Protein AF-A0A1C6GI07-F1 (afdb_monomer)

Foldseek 3Di:
DVLVVDQDWDFWAQPDPDPPPDDSHLQKGKDFPFPDPDPVRRVVRVVVQRIKIWRDKAWPDWDDDPQKTKTFIDWAQKKWKDFNADPPDTDIDGDPDLPHTDGMDMDRHPPRGQWIKMKTHHSVGIIMIGRIDGD

Structure (mmCIF, N/CA/C/O backbone):
data_AF-A0A1C6GI07-F1
#
_entry.id   AF-A0A1C6GI07-F1
#
loop_
_atom_site.group_PDB
_atom_site.id
_atom_site.type_symbol
_atom_site.label_atom_id
_atom_site.label_alt_id
_atom_site.label_comp_id
_atom_site.label_asym_id
_atom_site.label_entity_id
_atom_site.label_seq_id
_atom_site.pdbx_PDB_ins_code
_atom_site.Cartn_x
_atom_site.Cartn_y
_atom_site.Cartn_z
_atom_site.occupancy
_atom_site.B_iso_or_equiv
_atom_site.auth_seq_id
_atom_site.auth_comp_id
_atom_site.auth_asym_id
_atom_site.auth_atom_id
_atom_site.pdbx_PDB_model_num
ATOM 1 N N . MET A 1 1 ? -16.484 0.742 -1.990 1.00 87.38 1 MET A N 1
ATOM 2 C CA . MET A 1 1 ? -16.692 -0.473 -1.169 1.00 87.38 1 MET A CA 1
ATOM 3 C C . MET A 1 1 ? -16.278 -0.251 0.283 1.00 87.38 1 MET A C 1
ATOM 5 O O . MET A 1 1 ? -17.161 -0.312 1.124 1.00 87.38 1 MET A O 1
ATOM 9 N N . LEU A 1 2 ? -15.013 0.089 0.571 1.00 91.31 2 LEU A N 1
ATOM 10 C CA . LEU A 1 2 ? -14.518 0.302 1.947 1.00 91.31 2 LEU A CA 1
ATOM 11 C C . LEU A 1 2 ? -15.325 1.343 2.750 1.00 91.31 2 LEU A C 1
ATOM 13 O O . LEU A 1 2 ? -15.827 1.028 3.819 1.00 91.31 2 LEU A O 1
ATOM 17 N N . ARG A 1 3 ? -15.581 2.538 2.190 1.00 88.94 3 ARG A N 1
ATOM 18 C CA . ARG A 1 3 ? -16.436 3.578 2.819 1.00 88.94 3 ARG A CA 1
ATOM 19 C C . ARG A 1 3 ? -17.886 3.150 3.101 1.00 88.94 3 ARG A C 1
ATOM 21 O O . ARG A 1 3 ? -18.582 3.825 3.839 1.00 88.94 3 ARG A O 1
ATOM 28 N N . LYS A 1 4 ? -18.356 2.047 2.506 1.00 90.38 4 LYS A N 1
ATOM 29 C CA . LYS A 1 4 ? -19.674 1.452 2.792 1.00 90.38 4 LYS A CA 1
ATOM 30 C C . LYS A 1 4 ? -19.586 0.342 3.856 1.00 90.38 4 LYS A C 1
ATOM 32 O O . LYS A 1 4 ? -20.461 -0.513 3.902 1.00 90.38 4 LYS A O 1
ATOM 37 N N . GLY A 1 5 ? -18.501 0.287 4.631 1.00 89.25 5 GLY A N 1
ATOM 38 C CA . GLY A 1 5 ? -18.282 -0.704 5.690 1.00 89.25 5 GLY A CA 1
ATOM 39 C C . GLY A 1 5 ? -17.857 -2.094 5.207 1.00 89.25 5 GLY A C 1
ATOM 40 O O . GLY A 1 5 ? -17.732 -3.008 6.017 1.00 89.25 5 GLY A O 1
ATOM 41 N N . LYS A 1 6 ? -17.618 -2.295 3.902 1.00 92.06 6 LYS A N 1
ATOM 42 C CA . LYS A 1 6 ? -17.153 -3.596 3.398 1.00 92.06 6 LYS A CA 1
ATOM 43 C C . LYS A 1 6 ? -15.677 -3.795 3.730 1.00 92.06 6 LYS A C 1
ATOM 45 O O . LYS A 1 6 ? -14.861 -2.953 3.369 1.00 92.06 6 LYS A O 1
ATOM 50 N N . ARG A 1 7 ? -15.345 -4.934 4.337 1.00 91.75 7 ARG A N 1
ATOM 51 C CA . ARG A 1 7 ? -13.970 -5.370 4.608 1.00 91.75 7 ARG A CA 1
ATOM 52 C C . ARG A 1 7 ? -13.486 -6.219 3.441 1.00 91.75 7 ARG A C 1
ATOM 54 O O . ARG A 1 7 ? -13.834 -7.390 3.347 1.00 91.75 7 ARG A O 1
ATOM 61 N N . ILE A 1 8 ? -12.780 -5.591 2.509 1.00 92.31 8 ILE A N 1
ATOM 62 C CA . ILE A 1 8 ? -12.236 -6.262 1.327 1.00 92.31 8 ILE A CA 1
ATOM 63 C C . ILE A 1 8 ? -10.753 -5.940 1.197 1.00 92.31 8 ILE A C 1
ATOM 65 O O . ILE A 1 8 ? -10.337 -4.809 1.451 1.00 92.31 8 ILE A O 1
ATOM 69 N N . THR A 1 9 ? -9.979 -6.932 0.782 1.00 94.31 9 THR A N 1
ATOM 70 C CA . THR A 1 9 ? -8.597 -6.757 0.345 1.00 94.31 9 THR A CA 1
ATOM 71 C C . THR A 1 9 ? -8.558 -6.576 -1.173 1.00 94.31 9 THR A C 1
ATOM 73 O O . THR A 1 9 ? -9.569 -6.746 -1.862 1.00 94.31 9 THR A O 1
ATOM 76 N N . ALA A 1 10 ? -7.403 -6.182 -1.699 1.00 90.38 10 ALA A N 1
ATOM 77 C CA . ALA A 1 10 ? -7.154 -6.114 -3.137 1.00 90.38 10 ALA A CA 1
ATOM 78 C C . ALA A 1 10 ? -5.895 -6.912 -3.472 1.00 90.38 10 ALA A C 1
ATOM 80 O O . ALA A 1 10 ? -5.085 -7.173 -2.583 1.00 90.38 10 ALA A O 1
ATOM 81 N N . VAL A 1 11 ? -5.745 -7.309 -4.732 1.00 95.19 11 VAL A N 1
ATOM 82 C CA . VAL A 1 11 ? -4.538 -7.970 -5.242 1.00 95.19 11 VAL A CA 1
ATOM 83 C C . VAL A 1 11 ? -4.049 -7.199 -6.462 1.00 95.19 11 VAL A C 1
ATOM 85 O O . VAL A 1 11 ? -4.866 -6.641 -7.197 1.00 95.19 11 VAL A O 1
ATOM 88 N N . ALA A 1 12 ? -2.739 -7.196 -6.680 1.00 96.38 12 ALA A N 1
ATOM 89 C CA . ALA A 1 12 ? -2.158 -6.948 -7.991 1.00 96.38 12 ALA A CA 1
ATOM 90 C C . ALA A 1 12 ? -1.666 -8.287 -8.553 1.00 96.38 12 ALA A C 1
ATOM 92 O O . ALA A 1 12 ? -1.134 -9.113 -7.808 1.00 96.38 12 ALA A O 1
ATOM 93 N N . ALA A 1 13 ? -1.881 -8.492 -9.845 1.00 94.56 13 ALA A N 1
ATOM 94 C CA . ALA A 1 13 ? -1.419 -9.637 -10.616 1.00 94.56 13 ALA A CA 1
ATOM 95 C C . ALA A 1 13 ? -1.017 -9.125 -12.003 1.00 94.56 13 ALA A C 1
ATOM 97 O O . ALA A 1 13 ? -1.528 -8.091 -12.439 1.00 94.56 13 ALA A O 1
ATOM 98 N N . ASP A 1 14 ? -0.091 -9.815 -12.653 1.00 91.19 14 ASP A N 1
ATOM 99 C CA . ASP A 1 14 ? 0.427 -9.450 -13.969 1.00 91.19 14 ASP A CA 1
ATOM 100 C C . ASP A 1 14 ? -0.436 -9.988 -15.116 1.00 91.19 14 ASP A C 1
ATOM 102 O O . ASP A 1 14 ? -0.416 -9.401 -16.188 1.00 91.19 14 ASP A O 1
ATOM 106 N N . ASP A 1 15 ? -1.223 -11.047 -14.880 1.00 91.75 15 ASP A N 1
ATOM 107 C CA . ASP A 1 15 ? -1.965 -11.760 -15.934 1.00 91.75 15 ASP A CA 1
ATOM 108 C C . ASP A 1 15 ? -1.052 -12.075 -17.130 1.00 91.75 15 ASP A C 1
ATOM 110 O O . ASP A 1 15 ? -1.399 -11.884 -18.293 1.00 91.75 15 ASP A O 1
ATOM 114 N N . ASN A 1 16 ? 0.174 -12.491 -16.812 1.00 90.06 16 ASN A N 1
ATOM 115 C CA . ASN A 1 16 ? 1.254 -12.630 -17.771 1.00 90.06 16 ASN A CA 1
ATOM 116 C C . ASN A 1 16 ? 0.937 -13.699 -18.834 1.00 90.06 16 ASN A C 1
ATOM 118 O O . ASN A 1 16 ? 0.665 -14.857 -18.505 1.00 90.06 16 ASN A O 1
ATOM 122 N N . HIS A 1 17 ? 1.053 -13.320 -20.110 1.00 89.81 17 HIS A N 1
ATOM 123 C CA . HIS A 1 17 ? 0.890 -14.203 -21.277 1.00 89.81 17 HIS A CA 1
ATOM 124 C C . HIS A 1 17 ? 2.182 -14.351 -22.098 1.00 89.81 17 HIS A C 1
ATOM 126 O O . HIS A 1 17 ? 2.152 -14.694 -23.279 1.00 89.81 17 HIS A O 1
ATOM 132 N N . ASN A 1 18 ? 3.334 -14.068 -21.495 1.00 86.75 18 ASN A N 1
ATOM 133 C CA . ASN A 1 18 ? 4.624 -14.118 -22.164 1.00 86.75 18 ASN A CA 1
ATOM 134 C C . ASN A 1 18 ? 4.934 -15.511 -22.755 1.00 86.75 18 ASN A C 1
ATOM 136 O O . ASN A 1 18 ? 5.084 -16.493 -22.028 1.00 86.75 18 ASN A O 1
ATOM 140 N N . GLU A 1 19 ? 5.120 -15.568 -24.077 1.00 86.50 19 GLU A N 1
ATOM 141 C CA . GLU A 1 19 ? 5.554 -16.759 -24.834 1.00 86.50 19 GLU A CA 1
ATOM 142 C C . GLU A 1 19 ? 7.089 -16.847 -25.030 1.00 86.50 19 GLU A C 1
ATOM 144 O O . GLU A 1 19 ? 7.594 -17.749 -25.695 1.00 86.50 19 GLU A O 1
ATOM 149 N N . GLY A 1 20 ? 7.847 -15.903 -24.471 1.00 85.06 20 GLY A N 1
ATOM 150 C CA . GLY A 1 20 ? 9.305 -15.768 -24.564 1.00 85.06 20 GLY A CA 1
ATOM 151 C C . GLY A 1 20 ? 9.798 -14.627 -25.466 1.00 85.06 20 GLY A C 1
ATOM 152 O O . GLY A 1 20 ? 11.005 -14.503 -25.672 1.00 85.06 20 GLY A O 1
ATOM 153 N N . PHE A 1 21 ? 8.902 -13.796 -26.014 1.00 88.38 21 PHE A N 1
ATOM 154 C CA . PHE A 1 21 ? 9.239 -12.738 -26.986 1.00 88.38 21 PHE A CA 1
ATOM 155 C C . PHE A 1 21 ? 9.287 -11.321 -26.403 1.00 88.38 21 PHE A C 1
ATOM 157 O O . PHE A 1 21 ? 9.784 -10.403 -27.057 1.00 88.38 21 PHE A O 1
ATOM 164 N N . PHE A 1 22 ? 8.760 -11.124 -25.199 1.00 86.25 22 PHE A N 1
ATOM 165 C CA . PHE A 1 22 ? 8.713 -9.837 -24.510 1.00 86.25 22 PHE A CA 1
ATOM 166 C C . PHE A 1 22 ? 8.700 -10.066 -22.997 1.00 86.25 22 PHE A C 1
ATOM 168 O O . PHE A 1 22 ? 8.502 -11.188 -22.545 1.00 86.25 22 PHE A O 1
ATOM 175 N N . ASP A 1 23 ? 8.957 -9.028 -22.209 1.00 85.44 23 ASP A N 1
ATOM 176 C CA . ASP A 1 23 ? 8.860 -9.113 -20.752 1.00 85.44 23 ASP A CA 1
ATOM 177 C C . ASP A 1 23 ? 7.528 -8.506 -20.299 1.00 85.44 23 ASP A C 1
ATOM 179 O O . ASP A 1 23 ? 7.319 -7.299 -20.418 1.00 85.44 23 ASP A O 1
ATOM 183 N N . ASP A 1 24 ? 6.622 -9.372 -19.855 1.00 85.62 24 ASP A N 1
ATOM 184 C CA . ASP A 1 24 ? 5.291 -9.047 -19.312 1.00 85.62 24 ASP A CA 1
ATOM 185 C C . ASP A 1 24 ? 5.065 -9.736 -17.954 1.00 85.62 24 ASP A C 1
ATOM 187 O O . ASP A 1 24 ? 3.972 -9.758 -17.396 1.00 85.62 24 ASP A O 1
ATOM 191 N N . ALA A 1 25 ? 6.127 -10.321 -17.393 1.00 89.19 25 ALA A N 1
ATOM 192 C CA . ALA A 1 25 ? 6.067 -10.936 -16.080 1.00 89.19 25 ALA A CA 1
ATOM 193 C C . ALA A 1 25 ? 6.237 -9.878 -14.986 1.00 89.19 25 ALA A C 1
ATOM 195 O O . ALA A 1 25 ? 6.957 -8.890 -15.141 1.00 89.19 25 ALA A O 1
ATOM 196 N N . CYS A 1 26 ? 5.626 -10.120 -13.829 1.00 87.62 26 CYS A N 1
ATOM 197 C CA . CYS A 1 26 ? 5.844 -9.348 -12.608 1.00 87.62 26 CYS A CA 1
ATOM 198 C C . CYS A 1 26 ? 5.466 -7.855 -12.710 1.00 87.62 26 CYS A C 1
ATOM 200 O O . CYS A 1 26 ? 5.942 -7.046 -11.910 1.00 87.62 26 CYS A O 1
ATOM 202 N N . GLY A 1 27 ? 4.578 -7.480 -13.638 1.00 92.62 27 GLY A N 1
ATOM 203 C CA . GLY A 1 27 ? 4.011 -6.127 -13.710 1.00 92.62 27 GLY A CA 1
ATOM 204 C C . GLY A 1 27 ? 3.134 -5.776 -12.500 1.00 92.62 27 GLY A C 1
ATOM 205 O O . GLY A 1 27 ? 3.062 -4.617 -12.090 1.00 92.62 27 GLY A O 1
ATOM 206 N N . GLY A 1 28 ? 2.515 -6.784 -11.882 1.00 95.94 28 GLY A N 1
ATOM 207 C CA . GLY A 1 28 ? 1.768 -6.675 -10.635 1.00 95.94 28 GLY A CA 1
ATOM 208 C C . GLY A 1 28 ? 1.871 -7.962 -9.823 1.00 95.94 28 GLY A C 1
ATOM 209 O O . GLY A 1 28 ? 1.852 -9.057 -10.375 1.00 95.94 28 GLY A O 1
ATOM 210 N N . TYR A 1 29 ? 1.994 -7.843 -8.507 1.00 97.38 29 TYR A N 1
ATOM 211 C CA . TYR A 1 29 ? 2.139 -8.985 -7.606 1.00 97.38 29 TYR A CA 1
ATOM 212 C C . TYR A 1 29 ? 1.692 -8.635 -6.186 1.00 97.38 29 TYR A C 1
ATOM 214 O O . TYR A 1 29 ? 1.512 -7.469 -5.823 1.00 97.38 29 TYR A O 1
ATOM 222 N N . ILE A 1 30 ? 1.542 -9.658 -5.348 1.00 98.00 30 ILE A N 1
ATOM 223 C CA . ILE A 1 30 ? 1.423 -9.491 -3.900 1.00 98.00 30 ILE A CA 1
ATOM 224 C C . ILE A 1 30 ? 2.691 -9.979 -3.209 1.00 98.00 30 ILE A C 1
ATOM 226 O O . ILE A 1 30 ? 3.335 -10.926 -3.654 1.00 98.00 30 ILE A O 1
ATOM 230 N N . VAL A 1 31 ? 3.022 -9.358 -2.084 1.00 97.69 31 VAL A N 1
ATOM 231 C CA . VAL A 1 31 ? 4.100 -9.805 -1.203 1.00 97.69 31 VAL A CA 1
ATOM 232 C C . VAL A 1 31 ? 3.472 -10.279 0.097 1.00 97.69 31 VAL A C 1
ATOM 234 O O . VAL A 1 31 ? 2.985 -9.483 0.905 1.00 97.69 31 VAL A O 1
ATOM 237 N N . VAL A 1 32 ? 3.433 -11.601 0.258 1.00 97.94 32 VAL A N 1
ATOM 238 C CA . VAL A 1 32 ? 2.788 -12.275 1.387 1.00 97.94 32 VAL A CA 1
ATOM 239 C C . VAL A 1 32 ? 3.736 -12.313 2.578 1.00 97.94 32 VAL A C 1
ATOM 241 O O . VAL A 1 32 ? 4.856 -12.810 2.475 1.00 97.94 32 VAL A O 1
ATOM 244 N N . ARG A 1 33 ? 3.281 -11.816 3.731 1.00 95.62 33 ARG A N 1
ATOM 245 C CA . ARG A 1 33 ? 4.056 -11.836 4.975 1.00 95.62 33 ARG A CA 1
ATOM 246 C C . ARG A 1 33 ? 3.821 -13.163 5.700 1.00 95.62 33 ARG A C 1
ATOM 248 O O . ARG A 1 33 ? 3.052 -13.233 6.650 1.00 95.62 33 ARG A O 1
ATOM 255 N N . ALA A 1 34 ? 4.465 -14.219 5.213 1.00 96.94 34 ALA A N 1
ATOM 256 C CA . ALA A 1 34 ? 4.419 -15.554 5.807 1.00 96.94 34 ALA A CA 1
ATOM 257 C C . ALA A 1 34 ? 5.727 -15.899 6.536 1.00 96.94 34 ALA A C 1
ATOM 259 O O . ALA A 1 34 ? 6.805 -15.511 6.092 1.00 96.94 34 ALA A O 1
ATOM 260 N N . ASP A 1 35 ? 5.635 -16.679 7.619 1.00 94.44 35 ASP A N 1
ATOM 261 C CA . ASP A 1 35 ? 6.804 -17.109 8.410 1.00 94.44 35 ASP A CA 1
ATOM 262 C C . ASP A 1 35 ? 7.724 -18.069 7.641 1.00 94.44 35 ASP A C 1
ATOM 264 O O . ASP A 1 35 ? 8.915 -18.180 7.926 1.00 94.44 35 ASP A O 1
ATOM 268 N N . ARG A 1 36 ? 7.161 -18.806 6.678 1.00 97.06 36 ARG A N 1
ATOM 269 C CA . ARG A 1 36 ? 7.883 -19.749 5.819 1.00 97.06 36 ARG A CA 1
ATOM 270 C C . ARG A 1 36 ? 7.216 -19.846 4.452 1.00 97.06 36 ARG A C 1
ATOM 272 O O . ARG A 1 36 ? 6.008 -19.645 4.325 1.00 97.06 36 ARG A O 1
ATOM 279 N N . LEU A 1 37 ? 7.991 -20.253 3.453 1.00 97.75 37 LEU A N 1
ATOM 280 C CA . LEU A 1 37 ? 7.492 -20.563 2.117 1.00 97.75 37 LEU A CA 1
ATOM 281 C C . LEU A 1 37 ? 6.885 -21.977 2.087 1.00 97.75 37 LEU A C 1
ATOM 283 O O . LEU A 1 37 ? 7.489 -22.914 1.572 1.00 97.75 37 LEU A O 1
ATOM 287 N N . SER A 1 38 ? 5.704 -22.141 2.686 1.00 98.06 38 SER A N 1
ATOM 288 C CA . SER A 1 38 ? 4.884 -23.354 2.563 1.00 98.06 38 SER A CA 1
ATOM 289 C C . SER A 1 38 ? 3.485 -23.007 2.072 1.00 98.06 38 SER A C 1
ATOM 291 O O . SER A 1 38 ? 3.018 -21.881 2.243 1.00 98.06 38 SER A O 1
ATOM 293 N N . HIS A 1 39 ? 2.806 -23.981 1.471 1.00 97.94 39 HIS A N 1
ATOM 294 C CA . HIS A 1 39 ? 1.459 -23.799 0.937 1.00 97.94 39 HIS A CA 1
ATOM 295 C C . HIS A 1 39 ? 0.486 -23.260 2.000 1.00 97.94 39 HIS A C 1
ATOM 297 O O . HIS A 1 39 ? -0.222 -22.280 1.772 1.00 97.94 39 HIS A O 1
ATOM 303 N N . GLU A 1 40 ? 0.510 -23.858 3.190 1.00 97.88 40 GLU A N 1
ATOM 304 C CA . GLU A 1 40 ? -0.381 -23.543 4.303 1.00 97.88 40 GLU A CA 1
ATOM 305 C C . GLU A 1 40 ? -0.131 -22.138 4.852 1.00 97.88 40 GLU A C 1
ATOM 307 O O . GLU A 1 40 ? -1.083 -21.383 5.053 1.00 97.88 40 GLU A O 1
ATOM 312 N N . GLU A 1 41 ? 1.134 -21.758 5.068 1.00 98.25 41 GLU A N 1
ATOM 313 C CA . GLU A 1 41 ? 1.455 -20.431 5.601 1.00 98.25 41 GLU A CA 1
ATOM 314 C C . GLU A 1 41 ? 1.188 -19.327 4.573 1.00 98.25 41 GLU A C 1
ATOM 316 O O . GLU A 1 41 ? 0.717 -18.253 4.950 1.00 98.25 41 GLU A O 1
ATOM 321 N N . ILE A 1 42 ? 1.384 -19.583 3.276 1.00 98.19 42 ILE A N 1
ATOM 322 C CA . ILE A 1 42 ? 1.016 -18.626 2.225 1.00 98.19 42 ILE A CA 1
ATOM 323 C C . ILE A 1 42 ? -0.503 -18.429 2.179 1.00 98.19 42 ILE A C 1
ATOM 325 O O . ILE A 1 42 ? -0.968 -17.294 2.289 1.00 98.19 42 ILE A O 1
ATOM 329 N N . LEU A 1 43 ? -1.292 -19.508 2.095 1.00 97.69 43 LEU A N 1
ATOM 330 C CA . LEU A 1 43 ? -2.754 -19.402 2.031 1.00 97.69 43 LEU A CA 1
ATOM 331 C C . LEU A 1 43 ? -3.347 -18.737 3.272 1.00 97.69 43 LEU A C 1
ATOM 333 O O . LEU A 1 43 ? -4.190 -17.849 3.152 1.00 97.69 43 LEU A O 1
ATOM 337 N N . LYS A 1 44 ? -2.884 -19.126 4.462 1.00 97.81 44 LYS A N 1
ATOM 338 C CA . LYS A 1 44 ? -3.309 -18.526 5.732 1.00 97.81 44 LYS A CA 1
ATOM 339 C C . LYS A 1 44 ? -3.118 -17.008 5.731 1.00 97.81 44 LYS A C 1
ATOM 341 O O . LYS A 1 44 ? -4.029 -16.285 6.131 1.00 97.81 44 LYS A O 1
ATOM 346 N N . ASN A 1 45 ? -1.967 -16.525 5.260 1.00 97.62 45 ASN A N 1
ATOM 347 C CA . ASN A 1 45 ? -1.665 -15.094 5.210 1.00 97.62 45 ASN A CA 1
ATOM 348 C C . ASN A 1 45 ? -2.391 -14.363 4.069 1.00 97.62 45 ASN A C 1
ATOM 350 O O . ASN A 1 45 ? -2.789 -13.212 4.237 1.00 97.62 45 ASN A O 1
ATOM 354 N N . MET A 1 46 ? -2.639 -15.022 2.936 1.00 96.69 46 MET A N 1
ATOM 355 C CA . MET A 1 46 ? -3.476 -14.462 1.870 1.00 96.69 46 MET A CA 1
ATOM 356 C C . MET A 1 46 ? -4.927 -14.273 2.330 1.00 96.69 46 MET A C 1
ATOM 358 O O . MET A 1 46 ? -5.483 -13.188 2.169 1.00 96.69 46 MET A O 1
ATOM 362 N N . ILE A 1 47 ? -5.527 -15.292 2.956 1.00 95.62 47 ILE A N 1
ATOM 363 C CA . ILE A 1 47 ? -6.914 -15.252 3.449 1.00 95.62 47 ILE A CA 1
ATOM 364 C C . ILE A 1 47 ? -7.082 -14.195 4.547 1.00 95.62 47 ILE A C 1
ATOM 366 O O . ILE A 1 47 ? -8.094 -13.496 4.579 1.00 95.62 47 ILE A O 1
ATOM 370 N N . SER A 1 48 ? -6.095 -14.049 5.436 1.00 95.19 48 SER A N 1
ATOM 371 C CA . SER A 1 48 ? -6.135 -13.045 6.506 1.00 95.19 48 SER A CA 1
ATOM 372 C C . SER A 1 48 ? -5.846 -11.617 6.030 1.00 95.19 48 SER A C 1
ATOM 374 O O . SER A 1 48 ? -6.018 -10.675 6.803 1.00 95.19 48 SER A O 1
ATOM 376 N N . GLY A 1 49 ? -5.411 -11.431 4.778 1.00 95.56 49 GLY A N 1
ATOM 377 C CA . GLY A 1 49 ? -5.007 -10.125 4.260 1.00 95.56 49 GLY A CA 1
ATOM 378 C C . GLY A 1 49 ? -3.622 -9.665 4.729 1.00 95.56 49 GLY A C 1
ATOM 379 O O . GLY A 1 49 ? -3.305 -8.481 4.599 1.00 95.56 49 GLY A O 1
ATOM 380 N N . ASN A 1 50 ? -2.787 -10.564 5.259 1.00 96.31 50 ASN A N 1
ATOM 381 C CA . ASN A 1 50 ? -1.425 -10.267 5.704 1.00 96.31 50 ASN A CA 1
ATOM 382 C C . ASN A 1 50 ? -0.432 -10.241 4.527 1.00 96.31 50 ASN A C 1
ATOM 384 O O . ASN A 1 50 ? 0.465 -11.075 4.386 1.00 96.31 50 ASN A O 1
ATOM 388 N N . TYR A 1 51 ? -0.641 -9.276 3.640 1.00 98.06 51 TYR A N 1
ATOM 389 C CA . TYR A 1 51 ? 0.175 -9.024 2.462 1.00 98.06 51 TYR A CA 1
ATOM 390 C C . TYR A 1 51 ? -0.016 -7.574 1.998 1.00 98.06 51 TYR A C 1
ATOM 392 O O . TYR A 1 51 ? -0.941 -6.880 2.437 1.00 98.06 51 TYR A O 1
ATOM 400 N N . TYR A 1 52 ? 0.834 -7.121 1.080 1.00 98.44 52 TYR A N 1
ATOM 401 C CA . TYR A 1 52 ? 0.608 -5.893 0.314 1.00 98.44 52 TYR A CA 1
ATOM 402 C C . TYR A 1 52 ? 0.649 -6.185 -1.188 1.00 98.44 52 TYR A C 1
ATOM 404 O O . TYR A 1 52 ? 1.220 -7.189 -1.608 1.00 98.44 52 TYR A O 1
ATOM 412 N N . SER A 1 53 ? 0.013 -5.331 -1.990 1.00 98.44 53 SER A N 1
ATOM 413 C CA . SER A 1 53 ? 0.052 -5.406 -3.458 1.00 98.44 53 SER A CA 1
ATOM 414 C C . SER A 1 53 ? 1.102 -4.442 -4.001 1.00 98.44 53 SER A C 1
ATOM 416 O O . SER A 1 53 ? 1.274 -3.366 -3.432 1.00 98.44 53 SER A O 1
ATOM 418 N N . SER A 1 54 ? 1.780 -4.780 -5.093 1.00 98.12 54 SER A N 1
ATOM 419 C CA . SER A 1 54 ? 2.813 -3.935 -5.692 1.00 98.12 54 SER A CA 1
ATOM 420 C C . SER A 1 54 ? 2.923 -4.116 -7.201 1.00 98.12 54 SER A C 1
ATOM 422 O O . SER A 1 54 ? 2.590 -5.165 -7.737 1.00 98.12 54 SER A O 1
ATOM 424 N N . ALA A 1 55 ? 3.403 -3.065 -7.857 1.00 97.19 55 ALA A N 1
ATOM 425 C CA . ALA A 1 55 ? 3.867 -3.030 -9.240 1.00 97.19 55 ALA A CA 1
ATOM 426 C C . ALA A 1 55 ? 5.327 -2.528 -9.323 1.00 97.19 55 ALA A C 1
ATOM 428 O O . ALA A 1 55 ? 5.751 -1.971 -10.334 1.00 97.19 55 ALA A O 1
ATOM 429 N N . GLY A 1 56 ? 6.090 -2.623 -8.227 1.00 96.44 56 GLY A N 1
ATOM 430 C CA . GLY A 1 56 ? 7.499 -2.225 -8.177 1.00 96.44 56 GLY A CA 1
ATOM 431 C C . GLY A 1 56 ? 8.004 -1.891 -6.770 1.00 96.44 56 GLY A C 1
ATOM 432 O O . GLY A 1 56 ? 8.936 -2.546 -6.310 1.00 96.44 56 GLY A O 1
ATOM 433 N N . PRO A 1 57 ? 7.440 -0.886 -6.069 1.00 98.06 57 PRO A N 1
ATOM 434 C CA . PRO A 1 57 ? 7.923 -0.495 -4.748 1.00 98.06 57 PRO A CA 1
ATOM 435 C C . PRO A 1 57 ? 7.800 -1.609 -3.706 1.00 98.06 57 PRO A C 1
ATOM 437 O O . PRO A 1 57 ? 6.826 -2.366 -3.685 1.00 98.06 57 PRO A O 1
ATOM 440 N N . GLU A 1 58 ? 8.753 -1.656 -2.786 1.00 98.44 58 GLU A N 1
ATOM 441 C CA . GLU A 1 58 ? 8.726 -2.574 -1.652 1.00 98.44 58 GLU A CA 1
ATOM 442 C C . GLU A 1 58 ? 8.208 -1.864 -0.402 1.00 98.44 58 GLU A C 1
ATOM 444 O O . GLU A 1 58 ? 8.561 -0.713 -0.138 1.00 98.44 58 GLU A O 1
ATOM 449 N N . ILE A 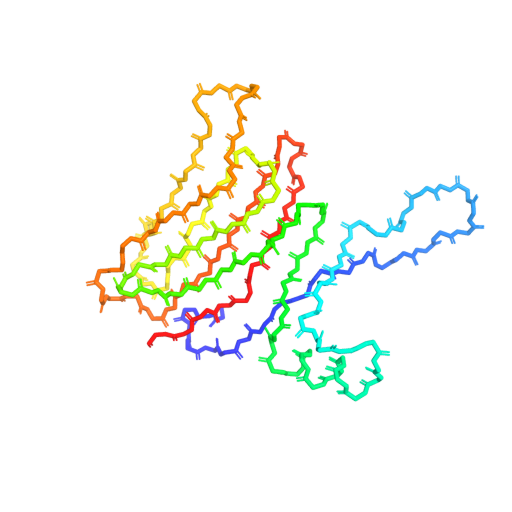1 59 ? 7.405 -2.561 0.399 1.00 98.56 59 ILE A N 1
ATOM 450 C CA . ILE A 1 59 ? 6.974 -2.105 1.724 1.00 98.56 59 ILE A CA 1
ATOM 451 C C . ILE A 1 59 ? 7.624 -3.013 2.769 1.00 98.56 59 ILE A C 1
ATOM 453 O O . ILE A 1 59 ? 7.324 -4.204 2.847 1.00 98.56 59 ILE A O 1
ATOM 457 N N . TYR A 1 60 ? 8.509 -2.440 3.581 1.00 98.38 60 TYR A N 1
ATOM 458 C CA . TYR A 1 60 ? 9.248 -3.151 4.627 1.00 98.38 60 TYR A CA 1
ATOM 459 C C . TYR A 1 60 ? 8.408 -3.299 5.901 1.00 98.38 60 TYR A C 1
ATOM 461 O O . TYR A 1 60 ? 8.452 -4.325 6.585 1.00 98.38 60 TYR A O 1
ATOM 469 N N . GLY A 1 61 ? 7.561 -2.309 6.184 1.00 97.56 61 GLY A N 1
ATOM 470 C CA . GLY A 1 61 ? 6.639 -2.342 7.310 1.00 97.56 61 GLY A CA 1
ATOM 471 C C . GLY A 1 61 ? 5.576 -1.259 7.220 1.00 97.56 61 GLY A C 1
ATOM 472 O O . GLY A 1 61 ? 5.769 -0.230 6.582 1.00 97.56 61 GLY A O 1
ATOM 473 N N . TRP A 1 62 ? 4.434 -1.507 7.847 1.00 97.94 62 TRP A N 1
ATOM 474 C CA . TRP A 1 62 ? 3.382 -0.521 8.047 1.00 97.94 62 TRP A CA 1
ATOM 475 C C . TRP A 1 62 ? 2.543 -0.934 9.250 1.00 97.94 62 TRP A C 1
ATOM 477 O O . TRP A 1 62 ? 2.540 -2.103 9.651 1.00 97.94 62 TRP A O 1
ATOM 487 N N . GLY A 1 63 ? 1.815 0.015 9.822 1.00 97.50 63 GLY A N 1
ATOM 488 C CA . GLY A 1 63 ? 0.935 -0.266 10.943 1.00 97.50 63 GLY A CA 1
ATOM 489 C C . GLY A 1 63 ? 0.465 0.997 11.632 1.00 97.50 63 GLY A C 1
ATOM 490 O O . GLY A 1 63 ? 0.585 2.096 11.095 1.00 97.50 63 GLY A O 1
ATOM 491 N N . ILE A 1 64 ? -0.059 0.816 12.841 1.00 97.94 64 ILE A N 1
ATOM 492 C CA . ILE A 1 64 ? -0.441 1.898 13.744 1.00 97.94 64 ILE A CA 1
ATOM 493 C C . ILE A 1 64 ? 0.256 1.658 15.070 1.00 97.94 64 ILE A C 1
ATOM 495 O O . ILE A 1 64 ? 0.244 0.543 15.592 1.00 97.94 64 ILE A O 1
ATOM 499 N N . LYS A 1 65 ? 0.872 2.706 15.603 1.00 97.69 65 LYS A N 1
ATOM 500 C CA . LYS A 1 65 ? 1.506 2.707 16.915 1.00 97.69 65 LYS A CA 1
ATOM 501 C C . LYS A 1 65 ? 1.254 4.064 17.560 1.00 97.69 65 LYS A C 1
ATOM 503 O O . LYS A 1 65 ? 1.43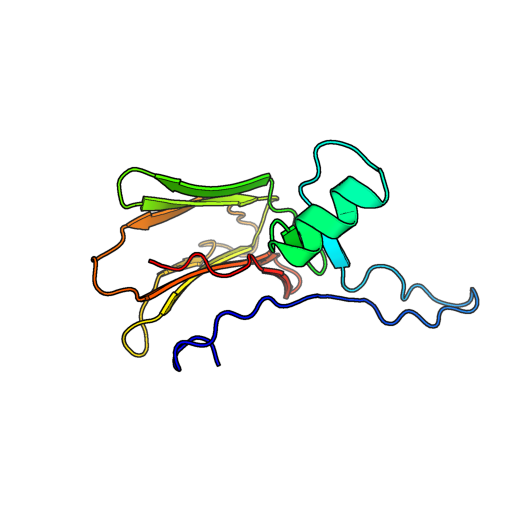9 5.073 16.895 1.00 97.69 65 LYS A O 1
ATOM 508 N N . ASP A 1 66 ? 0.806 4.082 18.815 1.00 95.75 66 ASP A N 1
ATOM 509 C CA . ASP A 1 66 ? 0.588 5.315 19.589 1.00 95.75 66 ASP A CA 1
ATOM 510 C C . ASP A 1 66 ? -0.247 6.368 18.822 1.00 95.75 66 ASP A C 1
ATOM 512 O O . ASP A 1 66 ? 0.161 7.511 18.656 1.00 95.75 66 ASP A O 1
ATOM 516 N N . GLN A 1 67 ? -1.400 5.949 18.276 1.00 95.88 67 GLN A N 1
ATOM 517 C CA . GLN A 1 67 ? -2.292 6.759 17.418 1.00 95.88 67 GLN A CA 1
ATOM 518 C C . GLN A 1 67 ? -1.663 7.299 16.119 1.00 95.88 67 GLN A C 1
ATOM 520 O O . GLN A 1 67 ? -2.259 8.123 15.434 1.00 95.88 67 GLN A O 1
ATOM 525 N N . THR A 1 68 ? -0.496 6.796 15.724 1.00 98.00 68 THR A N 1
ATOM 526 C CA . THR A 1 68 ? 0.192 7.200 14.497 1.00 98.00 68 THR A CA 1
ATOM 527 C C . THR A 1 68 ? 0.245 6.038 13.519 1.00 98.00 68 THR A C 1
ATOM 529 O O . THR A 1 68 ? 0.828 4.986 13.800 1.00 98.00 68 THR A O 1
ATOM 532 N N . ALA A 1 69 ? -0.363 6.219 12.350 1.00 98.25 69 ALA A N 1
ATOM 533 C CA . ALA A 1 69 ? -0.171 5.324 11.222 1.00 98.25 69 ALA A CA 1
ATOM 534 C C . ALA A 1 69 ? 1.192 5.590 10.581 1.00 98.25 69 ALA A C 1
ATOM 536 O O . ALA A 1 69 ? 1.574 6.741 10.379 1.00 98.25 69 ALA A O 1
ATOM 537 N N . TRP A 1 70 ? 1.921 4.535 10.234 1.00 98.62 70 TRP A N 1
ATOM 538 C CA . TRP A 1 70 ? 3.272 4.645 9.691 1.00 98.62 70 TRP A CA 1
ATOM 539 C C . TRP A 1 70 ? 3.511 3.651 8.556 1.00 98.62 70 TRP A C 1
ATOM 541 O O . TRP A 1 70 ? 2.833 2.625 8.448 1.00 98.62 70 TRP A O 1
ATOM 551 N N . VAL A 1 71 ? 4.498 3.964 7.717 1.00 98.75 71 VAL A N 1
ATOM 552 C CA . VAL A 1 71 ? 5.013 3.078 6.668 1.00 98.75 71 VAL A CA 1
ATOM 553 C C . VAL A 1 71 ? 6.522 3.238 6.521 1.00 98.75 71 VAL A C 1
ATOM 555 O O . VAL A 1 71 ? 7.048 4.345 6.639 1.00 98.75 71 VAL A O 1
ATOM 558 N N . GLU A 1 72 ? 7.196 2.139 6.207 1.00 98.69 72 GLU A N 1
ATOM 559 C CA . GLU A 1 72 ? 8.582 2.072 5.758 1.00 98.69 72 GLU A CA 1
ATOM 560 C C . GLU A 1 72 ? 8.646 1.310 4.434 1.00 98.69 72 GLU A C 1
ATOM 562 O O . GLU A 1 72 ? 8.029 0.253 4.280 1.00 98.69 72 GLU A O 1
ATOM 567 N N . CYS A 1 73 ? 9.366 1.857 3.461 1.00 98.75 73 CYS A N 1
ATOM 568 C CA . CYS A 1 73 ? 9.355 1.372 2.086 1.00 98.75 73 CYS A CA 1
ATOM 569 C C . CYS A 1 73 ? 10.680 1.632 1.362 1.00 98.75 73 CYS A C 1
ATOM 571 O O . CYS A 1 73 ? 11.541 2.386 1.831 1.00 98.75 73 CYS A O 1
ATOM 573 N N . SER A 1 74 ? 10.831 1.006 0.193 1.00 98.44 74 SER A N 1
ATOM 574 C CA . SER A 1 74 ? 11.881 1.339 -0.773 1.00 98.44 74 SER A CA 1
ATOM 575 C C . SER A 1 74 ? 11.825 2.830 -1.151 1.00 98.44 74 SER A C 1
ATOM 577 O O . SER A 1 74 ? 10.770 3.445 -0.993 1.00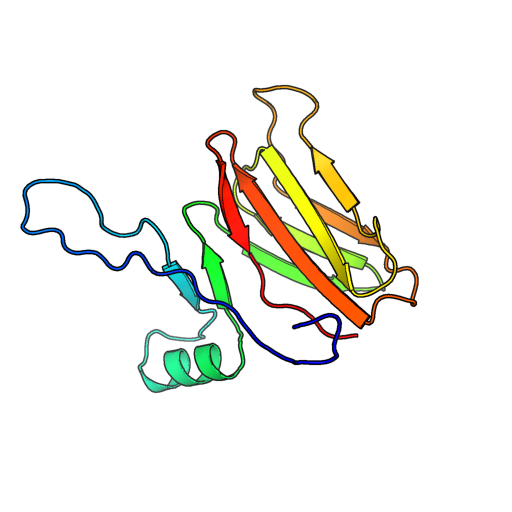 98.44 74 SER A O 1
ATOM 579 N N . PRO A 1 75 ? 12.898 3.428 -1.699 1.00 97.62 75 PRO A N 1
ATOM 580 C CA . PRO A 1 75 ? 12.878 4.824 -2.137 1.00 97.62 75 PRO A CA 1
ATOM 581 C C . PRO A 1 75 ? 11.728 5.132 -3.111 1.00 97.62 75 PRO A C 1
ATOM 583 O O . PRO A 1 75 ? 11.693 4.633 -4.236 1.00 97.62 75 PRO A O 1
ATOM 586 N N . VAL A 1 76 ? 10.798 5.988 -2.685 1.00 98.12 76 VAL A N 1
ATOM 587 C CA . VAL A 1 76 ? 9.602 6.391 -3.444 1.00 98.12 76 VAL A CA 1
ATOM 588 C C . VAL A 1 76 ? 9.525 7.904 -3.591 1.00 98.12 76 VAL A C 1
ATOM 590 O O . VAL A 1 76 ? 10.153 8.649 -2.848 1.00 98.12 76 VAL A O 1
ATOM 593 N N . TYR A 1 77 ? 8.748 8.378 -4.558 1.00 98.06 77 TYR A N 1
ATOM 594 C CA . TYR A 1 77 ? 8.521 9.806 -4.776 1.00 98.06 77 TYR A CA 1
ATOM 595 C C . TYR A 1 77 ? 7.367 10.350 -3.917 1.00 98.06 77 TYR A C 1
ATOM 597 O O . TYR A 1 77 ? 7.360 11.520 -3.523 1.00 98.06 77 TYR A O 1
ATOM 605 N N . ARG A 1 78 ? 6.374 9.499 -3.627 1.00 98.06 78 ARG A N 1
ATOM 606 C CA . ARG A 1 78 ? 5.161 9.878 -2.901 1.00 98.06 78 ARG A CA 1
ATOM 607 C C . ARG A 1 78 ? 4.682 8.777 -1.961 1.00 98.06 78 ARG A C 1
ATOM 609 O O . ARG A 1 78 ? 4.719 7.601 -2.319 1.00 98.06 78 ARG A O 1
ATOM 616 N N . ILE A 1 79 ? 4.185 9.180 -0.794 1.00 98.69 79 ILE A N 1
ATOM 617 C CA . ILE A 1 79 ? 3.485 8.333 0.178 1.00 98.69 79 ILE A CA 1
ATOM 618 C C . ILE A 1 79 ? 2.125 8.975 0.467 1.00 98.69 79 ILE A C 1
ATOM 620 O O . ILE A 1 79 ? 2.072 10.118 0.914 1.00 98.69 79 ILE A O 1
ATOM 624 N N . ASP A 1 80 ? 1.037 8.243 0.245 1.00 98.44 80 ASP A N 1
ATOM 625 C CA . ASP A 1 80 ? -0.327 8.674 0.547 1.00 98.44 80 ASP A CA 1
ATOM 626 C C . ASP A 1 80 ? -0.931 7.807 1.653 1.00 98.44 80 ASP A C 1
ATOM 628 O O . ASP A 1 80 ? 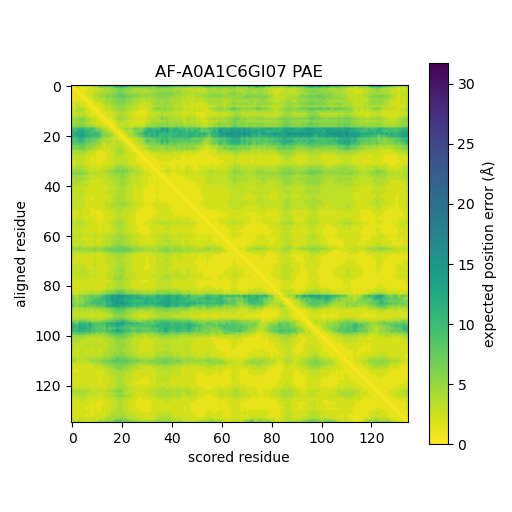-1.094 6.594 1.500 1.00 98.44 80 ASP A O 1
ATO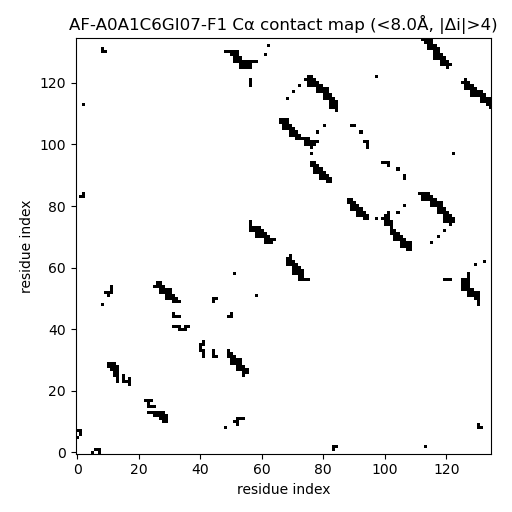M 632 N N . PHE A 1 81 ? -1.330 8.447 2.745 1.00 98.12 81 PHE A N 1
ATOM 633 C CA . PHE A 1 81 ? -2.213 7.884 3.755 1.00 98.12 81 PHE A CA 1
ATOM 634 C C . PHE A 1 81 ? -3.652 8.196 3.373 1.00 98.12 81 PHE A C 1
ATOM 636 O O . PHE A 1 81 ? -4.046 9.359 3.285 1.00 98.12 81 PHE A O 1
ATOM 643 N N . ILE A 1 82 ? -4.435 7.149 3.135 1.00 96.62 82 ILE A N 1
ATOM 644 C CA . ILE A 1 82 ? -5.810 7.246 2.655 1.00 96.62 82 ILE A CA 1
ATOM 645 C C . ILE A 1 82 ? -6.736 6.847 3.799 1.00 96.62 82 ILE A C 1
ATOM 647 O O . ILE A 1 82 ? -6.824 5.665 4.146 1.00 96.62 82 ILE A O 1
ATOM 651 N N . ALA A 1 83 ? -7.434 7.840 4.348 1.00 95.50 83 ALA A N 1
ATOM 652 C CA . ALA A 1 83 ? -8.349 7.686 5.468 1.00 95.50 83 ALA A CA 1
ATOM 653 C C . ALA A 1 83 ? -9.802 7.449 5.016 1.00 95.50 83 ALA A C 1
ATOM 655 O O . ALA A 1 83 ? -10.302 7.981 4.014 1.00 95.50 83 ALA A O 1
ATOM 656 N N . GLY A 1 84 ? -10.486 6.585 5.758 1.00 93.62 84 GLY A N 1
ATOM 657 C CA . GLY A 1 84 ? -11.889 6.243 5.590 1.00 93.62 84 GLY A CA 1
ATOM 658 C C . GLY A 1 84 ? -12.815 7.103 6.438 1.00 93.62 84 GLY A C 1
ATOM 659 O O . GLY A 1 84 ? -13.422 6.579 7.358 1.00 93.62 84 GLY A O 1
ATOM 660 N N . ASN A 1 85 ? -12.949 8.386 6.126 1.00 87.12 85 ASN A N 1
ATOM 661 C CA . ASN A 1 85 ? -13.823 9.334 6.830 1.00 87.12 85 ASN A CA 1
ATOM 662 C C . ASN A 1 85 ? -14.392 10.366 5.833 1.00 87.12 85 ASN A C 1
ATOM 664 O O . ASN A 1 85 ? -15.026 9.991 4.836 1.00 87.12 85 ASN A O 1
ATOM 668 N N . HIS A 1 86 ? -14.178 11.657 6.087 1.00 85.44 86 HIS A N 1
ATOM 669 C CA . HIS A 1 86 ? -14.594 12.771 5.252 1.00 85.44 86 HIS A CA 1
ATOM 670 C C . HIS A 1 86 ? -13.978 12.731 3.837 1.00 85.44 86 HIS A C 1
ATOM 672 O O . HIS A 1 86 ? -13.057 11.979 3.499 1.00 85.44 86 HIS A O 1
ATOM 678 N N . ILE A 1 87 ? -14.560 13.505 2.922 1.00 82.38 87 ILE A N 1
ATOM 679 C CA . ILE A 1 87 ? -13.952 13.732 1.606 1.00 82.38 87 ILE A CA 1
ATOM 680 C C . ILE A 1 87 ? -12.719 14.618 1.804 1.00 82.38 87 ILE A C 1
ATOM 682 O O . ILE A 1 87 ? -12.775 15.558 2.588 1.00 82.38 87 ILE A O 1
ATOM 686 N N . ASN A 1 88 ? -11.652 14.341 1.047 1.00 81.06 88 ASN A N 1
ATOM 687 C CA . ASN A 1 88 ? -10.397 15.098 1.077 1.00 81.06 88 ASN A CA 1
ATOM 688 C C . ASN A 1 88 ? -9.625 15.007 2.404 1.00 81.06 88 ASN A C 1
ATOM 690 O O . ASN A 1 88 ? -8.971 15.962 2.812 1.00 81.06 88 ASN A O 1
ATOM 694 N N . ASP A 1 89 ? -9.708 13.852 3.059 1.00 86.81 89 ASP A N 1
ATOM 695 C CA . ASP A 1 89 ? -8.941 13.564 4.263 1.00 86.81 89 ASP A CA 1
ATOM 696 C C . ASP A 1 89 ? -7.753 12.624 3.998 1.00 86.81 89 ASP A C 1
ATOM 698 O O . ASP A 1 89 ? -7.619 12.054 2.908 1.00 86.81 89 ASP A O 1
ATOM 702 N N . GLY A 1 90 ? -6.903 12.440 5.009 1.00 93.12 90 GLY A N 1
ATOM 703 C CA . GLY A 1 90 ? -5.639 11.718 4.927 1.00 93.12 90 GLY A CA 1
ATOM 704 C C . GLY A 1 90 ? -4.443 12.659 4.783 1.00 93.12 90 GLY A C 1
ATOM 705 O O . GLY A 1 90 ? -4.494 13.833 5.152 1.00 93.12 90 GLY A O 1
ATOM 706 N N . ARG A 1 91 ? -3.328 12.138 4.261 1.00 95.94 91 ARG A N 1
ATOM 707 C CA . ARG A 1 91 ? -2.085 12.908 4.104 1.00 95.94 91 ARG A CA 1
ATOM 708 C C . ARG A 1 91 ? -1.268 12.408 2.927 1.00 95.94 91 ARG A C 1
ATOM 710 O O . ARG A 1 91 ? -0.993 11.218 2.832 1.00 95.94 91 ARG A O 1
ATOM 717 N N . ALA A 1 92 ? -0.809 13.336 2.094 1.00 97.06 92 ALA A N 1
ATOM 718 C CA . ALA A 1 92 ? 0.182 13.071 1.061 1.00 97.06 92 ALA A CA 1
ATOM 719 C C . ALA A 1 92 ? 1.541 13.648 1.477 1.00 97.06 92 ALA A C 1
ATOM 721 O O . ALA A 1 92 ? 1.651 14.815 1.855 1.00 97.06 92 ALA A O 1
ATOM 722 N N . LEU A 1 93 ? 2.580 12.826 1.392 1.00 97.69 93 LEU A N 1
ATOM 723 C CA . LEU A 1 93 ? 3.978 13.222 1.500 1.00 97.69 93 LEU A CA 1
ATOM 724 C C . LEU A 1 93 ? 4.583 13.108 0.104 1.00 97.69 93 LEU A C 1
ATOM 726 O O . LEU A 1 93 ? 4.598 12.023 -0.474 1.00 97.69 93 LEU A O 1
ATOM 730 N N . VAL A 1 94 ? 5.065 14.221 -0.443 1.00 96.62 94 VAL A N 1
ATOM 731 C CA . VAL A 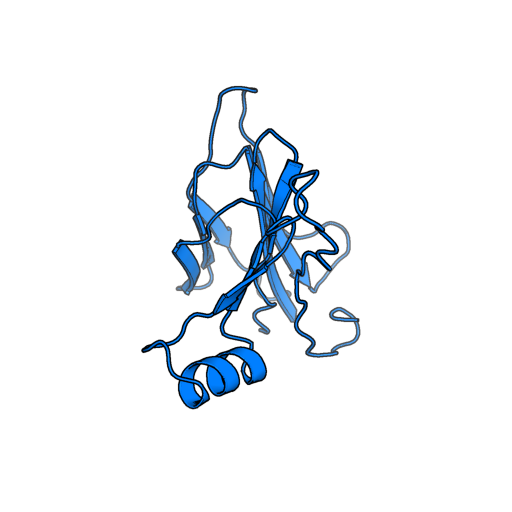1 94 ? 5.630 14.293 -1.796 1.00 96.62 94 VAL A CA 1
ATOM 732 C C . VAL A 1 94 ? 7.040 14.851 -1.705 1.00 96.62 94 VAL A C 1
ATOM 734 O O . VAL A 1 94 ? 7.291 15.792 -0.950 1.00 96.62 94 VAL A O 1
ATOM 737 N N . CYS A 1 95 ? 7.972 14.295 -2.472 1.00 93.44 95 CYS A N 1
ATOM 738 C CA . CYS A 1 95 ? 9.310 14.861 -2.567 1.00 93.44 95 CYS A CA 1
ATOM 739 C C . CYS A 1 95 ? 9.272 16.305 -3.093 1.00 93.44 95 CYS A C 1
ATOM 741 O O . CYS A 1 95 ? 8.662 16.593 -4.120 1.00 93.44 95 CYS A O 1
ATOM 743 N N . GLY A 1 96 ? 10.015 17.206 -2.441 1.00 88.19 96 GLY A N 1
ATOM 744 C CA . GLY A 1 96 ? 10.153 18.604 -2.876 1.00 88.19 96 GLY A CA 1
ATOM 745 C C . GLY A 1 96 ? 10.997 18.800 -4.143 1.00 88.19 96 GLY A C 1
ATOM 746 O O . GLY A 1 96 ? 11.137 19.920 -4.622 1.00 88.19 96 GLY A O 1
ATOM 747 N N . SER A 1 97 ? 11.584 17.732 -4.691 1.00 91.38 97 SER A N 1
ATOM 748 C CA . SER A 1 97 ? 12.315 17.763 -5.959 1.00 91.38 97 SER A CA 1
ATOM 749 C C . SER A 1 97 ? 12.143 16.454 -6.725 1.00 91.38 97 SER A C 1
ATOM 751 O O . SER A 1 97 ? 11.906 15.405 -6.128 1.00 91.38 97 SER A O 1
ATOM 753 N N . TYR A 1 98 ? 12.328 16.499 -8.047 1.00 81.31 98 TYR A N 1
ATOM 754 C CA . TYR A 1 98 ? 12.201 15.332 -8.930 1.00 81.31 98 TYR A CA 1
ATOM 755 C C . TYR A 1 98 ? 13.181 14.190 -8.604 1.00 81.31 98 TYR A C 1
ATOM 757 O O . TYR A 1 98 ? 12.892 13.023 -8.850 1.00 81.31 98 TYR A O 1
ATOM 765 N N . LYS A 1 99 ? 14.357 14.519 -8.051 1.00 88.69 99 LYS A N 1
ATOM 766 C CA . LYS A 1 99 ? 15.372 13.530 -7.651 1.00 88.69 99 LYS A CA 1
ATOM 767 C C . LYS A 1 99 ? 15.248 13.092 -6.190 1.00 88.69 99 LYS A C 1
ATOM 769 O O . LYS A 1 99 ? 15.983 12.200 -5.782 1.00 88.69 99 LYS A O 1
ATOM 774 N N . GLY A 1 100 ? 14.380 13.735 -5.409 1.00 92.12 100 GLY A N 1
ATOM 775 C CA . GLY A 1 100 ? 14.172 13.388 -4.010 1.00 92.12 100 GLY A CA 1
ATOM 776 C C . GLY A 1 100 ? 13.483 12.036 -3.864 1.00 92.12 100 GLY A C 1
ATOM 777 O O . GLY A 1 100 ? 12.754 11.603 -4.756 1.00 92.12 100 GLY A O 1
ATOM 778 N N . THR A 1 101 ? 13.707 11.395 -2.721 1.00 96.62 101 THR A N 1
ATOM 779 C CA . THR A 1 101 ? 13.024 10.160 -2.335 1.00 96.62 101 THR A CA 1
ATOM 780 C C . THR A 1 101 ? 12.568 10.230 -0.883 1.00 96.62 101 THR A C 1
ATOM 782 O O . THR A 1 101 ? 13.214 10.860 -0.046 1.00 96.62 101 THR A O 1
ATOM 785 N N . LEU A 1 102 ? 11.466 9.555 -0.586 1.00 97.75 102 LEU A N 1
ATOM 786 C CA . LEU A 1 102 ? 10.965 9.250 0.747 1.00 97.75 102 LEU A CA 1
ATOM 787 C C . LEU A 1 102 ? 11.102 7.746 0.976 1.00 97.75 102 LEU A C 1
ATOM 789 O O . LEU A 1 102 ? 10.995 6.960 0.038 1.00 97.75 102 LEU A O 1
ATOM 793 N N . GLN A 1 103 ? 11.335 7.351 2.221 1.00 97.88 103 GLN A N 1
ATOM 794 C CA . GLN A 1 103 ? 11.400 5.938 2.623 1.00 97.88 103 GLN A CA 1
ATOM 795 C C . GLN A 1 103 ? 10.572 5.649 3.876 1.00 97.88 103 GLN A C 1
ATOM 797 O O . GLN A 1 103 ? 10.310 4.493 4.193 1.00 97.88 103 GLN A O 1
ATOM 802 N N . ARG A 1 104 ? 10.129 6.699 4.575 1.00 98.31 104 ARG A N 1
ATOM 803 C CA . ARG A 1 104 ? 9.271 6.624 5.751 1.00 98.31 104 ARG A CA 1
ATOM 804 C C . ARG A 1 104 ? 8.217 7.717 5.679 1.00 98.31 104 ARG A C 1
ATOM 806 O O . ARG A 1 104 ? 8.496 8.823 5.213 1.00 98.31 104 ARG A O 1
ATOM 813 N N . GLY A 1 105 ? 7.019 7.398 6.143 1.00 98.12 105 GLY A N 1
ATOM 814 C CA . GLY A 1 105 ? 5.923 8.344 6.272 1.00 98.12 105 GLY A CA 1
ATOM 815 C C . GLY A 1 105 ? 5.102 8.049 7.512 1.00 98.12 105 GLY A C 1
ATOM 816 O O . GLY A 1 105 ? 5.027 6.900 7.948 1.00 98.12 105 GLY A O 1
ATOM 817 N N . GLU A 1 106 ? 4.488 9.091 8.060 1.00 98.38 106 GLU A N 1
ATOM 818 C CA . GLU A 1 106 ? 3.657 9.014 9.259 1.00 98.38 106 GLU A CA 1
ATOM 819 C C . GLU A 1 106 ? 2.422 9.909 9.118 1.00 98.38 106 GLU A C 1
ATOM 821 O O . GLU A 1 106 ? 2.451 10.955 8.456 1.00 98.38 106 GLU A O 1
ATOM 826 N N . TYR A 1 107 ? 1.333 9.498 9.754 1.00 97.50 107 TYR A N 1
ATOM 827 C CA . TYR A 1 107 ? 0.066 10.211 9.815 1.00 97.50 107 TYR A CA 1
ATOM 828 C C . TYR A 1 107 ? -0.560 10.012 11.197 1.00 97.50 107 TYR A C 1
ATOM 830 O O . TYR A 1 107 ? -0.859 8.884 11.589 1.00 97.50 107 TYR A O 1
ATOM 838 N N . GLU A 1 108 ? -0.744 11.109 11.927 1.00 97.12 108 GLU A N 1
ATOM 839 C CA . GLU A 1 108 ? -1.453 11.114 13.208 1.00 97.12 108 GLU A CA 1
ATOM 840 C C . GLU A 1 108 ? -2.951 10.929 12.956 1.00 97.12 108 GLU A C 1
ATOM 842 O O . GLU A 1 108 ? -3.558 11.685 12.193 1.00 97.12 108 GLU A O 1
ATOM 847 N N . LEU A 1 109 ? -3.531 9.903 13.577 1.00 95.69 109 LEU A N 1
ATOM 848 C CA . LEU A 1 109 ? -4.963 9.640 13.519 1.00 95.69 109 LEU A CA 1
ATOM 849 C C . LEU A 1 109 ? -5.713 10.715 14.304 1.00 95.69 109 LEU A C 1
ATOM 851 O O . LEU A 1 109 ? -5.301 11.109 15.396 1.00 95.69 109 LEU A O 1
ATOM 855 N N . ARG A 1 110 ? -6.848 11.154 13.767 1.00 93.44 110 ARG A N 1
ATOM 856 C CA . ARG A 1 110 ? -7.727 12.145 14.402 1.00 93.44 110 ARG A CA 1
ATOM 857 C C . ARG A 1 110 ? -8.829 11.508 15.243 1.00 93.44 110 ARG A C 1
ATOM 859 O O . ARG A 1 110 ? -9.426 12.186 16.077 1.00 93.44 110 ARG A O 1
ATOM 866 N N . GLY A 1 111 ? -9.079 10.215 15.047 1.00 93.94 111 GLY A N 1
ATOM 867 C CA . GLY A 1 111 ? -10.085 9.440 15.771 1.00 93.94 111 GLY A CA 1
ATOM 868 C C . GLY A 1 111 ? -11.446 9.385 15.077 1.00 93.94 111 GLY A C 1
ATOM 869 O O . GLY A 1 111 ? -12.386 8.828 15.639 1.00 93.94 111 GLY A O 1
ATOM 870 N N . ASP A 1 112 ? -11.566 9.942 13.871 1.00 94.31 112 ASP A N 1
ATOM 871 C CA . ASP A 1 112 ? -12.773 9.888 13.039 1.00 94.31 112 ASP A CA 1
ATOM 872 C C . ASP A 1 112 ? -12.618 8.953 11.823 1.00 94.31 112 ASP A C 1
ATOM 874 O O . ASP A 1 112 ? -13.569 8.734 11.066 1.00 94.31 112 ASP A O 1
ATOM 878 N N . GLU A 1 113 ? -11.430 8.378 11.628 1.00 95.31 113 GLU A N 1
ATOM 879 C CA . GLU A 1 113 ? -11.124 7.440 10.558 1.00 95.31 113 GLU A CA 1
ATOM 880 C C . GLU A 1 113 ? -11.760 6.065 10.812 1.00 95.31 113 GLU A C 1
ATOM 882 O O . GLU A 1 113 ? -11.478 5.421 11.812 1.00 95.31 113 GLU A O 1
ATOM 887 N N . ALA A 1 114 ? -12.550 5.538 9.869 1.00 95.06 114 ALA A N 1
ATOM 888 C CA . ALA A 1 114 ? -13.056 4.157 9.941 1.00 95.06 114 ALA A CA 1
ATOM 889 C C . ALA A 1 114 ? -12.041 3.111 9.437 1.00 95.06 114 ALA A C 1
ATOM 891 O O . ALA A 1 114 ? -12.171 1.907 9.673 1.00 95.06 114 ALA A O 1
ATOM 892 N N . TYR A 1 115 ? -11.066 3.549 8.641 1.00 95.81 115 TYR A N 1
ATOM 893 C CA . TYR A 1 115 ? -9.935 2.740 8.204 1.00 95.81 115 TYR A CA 1
ATOM 894 C C . TYR A 1 115 ? -8.794 3.638 7.733 1.00 95.81 115 TYR A C 1
ATOM 896 O O . TYR A 1 115 ? -9.016 4.782 7.332 1.00 95.81 115 TYR A O 1
ATOM 904 N N . ILE A 1 116 ? -7.594 3.073 7.664 1.00 96.94 116 ILE A N 1
ATOM 905 C CA . ILE A 1 116 ? -6.448 3.678 6.994 1.00 96.94 116 ILE A CA 1
ATOM 906 C C . ILE A 1 116 ? -5.754 2.665 6.091 1.00 96.94 116 ILE A C 1
ATOM 908 O O . ILE A 1 116 ? -5.647 1.482 6.411 1.00 96.94 116 ILE A O 1
ATOM 912 N N . ARG A 1 117 ? -5.290 3.117 4.929 1.00 97.25 117 ARG A N 1
ATOM 913 C CA . ARG A 1 117 ? -4.397 2.344 4.059 1.00 97.25 117 ARG A CA 1
ATOM 914 C C . ARG A 1 117 ? -3.324 3.248 3.488 1.00 97.25 117 ARG A C 1
ATOM 916 O O . ARG A 1 117 ? -3.538 4.455 3.372 1.00 97.25 117 ARG A O 1
ATOM 923 N N . VAL A 1 118 ? -2.214 2.653 3.085 1.00 98.44 118 VAL A N 1
ATOM 924 C CA . VAL A 1 118 ? -1.079 3.386 2.538 1.00 98.44 118 VAL A CA 1
ATOM 925 C C . VAL A 1 118 ? -0.883 3.023 1.075 1.00 98.44 118 VAL A C 1
ATOM 927 O O . VAL A 1 118 ? -1.015 1.863 0.680 1.00 98.44 118 VAL A O 1
ATOM 930 N N . GLN A 1 119 ? -0.578 4.035 0.274 1.00 98.56 119 GLN A N 1
ATOM 931 C CA . GLN A 1 119 ? -0.110 3.897 -1.093 1.00 98.56 119 GLN A CA 1
ATOM 932 C C . GLN A 1 119 ? 1.268 4.550 -1.202 1.00 98.56 119 GLN A C 1
ATOM 934 O O . GLN A 1 119 ? 1.442 5.689 -0.780 1.00 98.56 119 GLN A O 1
ATOM 939 N N . VAL A 1 120 ? 2.238 3.859 -1.789 1.00 98.69 120 VAL A N 1
ATOM 940 C CA . VAL A 1 120 ? 3.573 4.414 -2.054 1.00 98.69 120 VAL A CA 1
ATOM 941 C C . VAL A 1 120 ? 3.861 4.331 -3.545 1.00 98.69 120 VAL A C 1
ATOM 943 O O . VAL A 1 120 ? 3.547 3.323 -4.168 1.00 98.69 120 VAL A O 1
ATOM 946 N N . SER A 1 121 ? 4.377 5.399 -4.151 1.00 98.31 121 SER A N 1
ATOM 947 C CA . SER A 1 121 ? 4.612 5.469 -5.602 1.00 98.31 121 SER A CA 1
ATOM 948 C C . SER A 1 121 ? 6.006 5.985 -5.910 1.00 98.31 121 SER A C 1
ATOM 950 O O . SER A 1 121 ? 6.419 7.019 -5.380 1.00 98.31 121 SER A O 1
ATOM 952 N N . ASP A 1 122 ? 6.733 5.279 -6.769 1.00 96.62 122 ASP A N 1
ATOM 953 C CA . ASP A 1 122 ? 8.043 5.720 -7.230 1.00 96.62 122 ASP A CA 1
ATOM 954 C C . ASP A 1 122 ? 7.940 6.827 -8.294 1.00 96.62 122 ASP A C 1
ATOM 956 O O . ASP A 1 122 ? 6.857 7.229 -8.724 1.00 96.62 122 ASP A O 1
ATOM 960 N 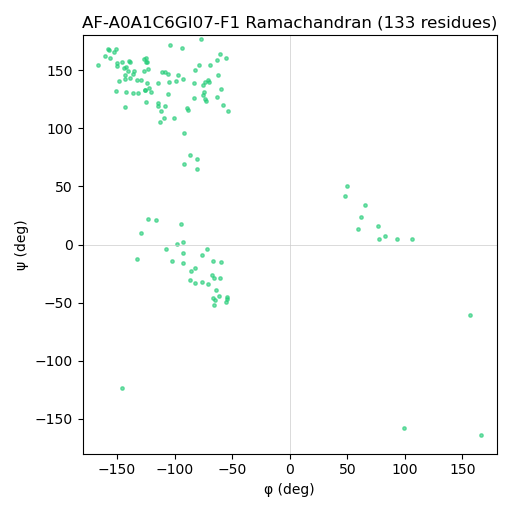N . ARG A 1 123 ? 9.094 7.342 -8.728 1.00 94.50 123 ARG A N 1
ATOM 961 C CA . ARG A 1 123 ? 9.166 8.412 -9.738 1.00 94.50 123 ARG A CA 1
ATOM 962 C C . ARG A 1 123 ? 8.689 8.000 -11.136 1.00 94.50 123 ARG A C 1
ATOM 964 O O . ARG A 1 123 ? 8.515 8.865 -11.985 1.00 94.50 123 ARG A O 1
ATOM 971 N N . TYR A 1 124 ? 8.541 6.703 -11.386 1.00 94.00 124 TYR A N 1
ATOM 972 C CA . TYR A 1 124 ? 8.108 6.141 -12.664 1.00 94.00 124 TYR A CA 1
ATOM 973 C C . TYR A 1 124 ? 6.613 5.804 -12.667 1.00 94.00 124 TYR A C 1
ATOM 975 O O . TYR A 1 124 ? 6.101 5.321 -13.672 1.00 94.00 124 TYR A O 1
ATOM 983 N N . GLY A 1 125 ? 5.909 6.065 -11.561 1.00 94.12 125 GLY A N 1
ATOM 984 C CA . GLY A 1 125 ? 4.488 5.766 -11.416 1.00 94.12 125 GLY A CA 1
ATOM 985 C C . GLY A 1 125 ? 4.195 4.316 -11.032 1.00 94.12 125 GLY A C 1
ATOM 986 O O . GLY A 1 125 ? 3.026 3.940 -10.996 1.00 94.12 125 GLY A O 1
ATOM 987 N N . ARG A 1 126 ? 5.215 3.506 -10.712 1.00 97.00 126 ARG A N 1
ATOM 988 C CA . ARG A 1 126 ? 5.000 2.181 -10.119 1.00 97.00 126 ARG A CA 1
ATOM 989 C C . ARG A 1 126 ? 4.570 2.356 -8.673 1.00 97.00 126 ARG A C 1
ATOM 991 O O . ARG A 1 126 ? 5.115 3.197 -7.953 1.00 97.00 126 ARG A O 1
ATOM 998 N N . THR A 1 127 ? 3.618 1.546 -8.231 1.00 98.50 127 THR A N 1
ATOM 999 C CA . THR A 1 127 ? 2.920 1.783 -6.967 1.00 98.50 127 THR A CA 1
ATOM 1000 C C . THR A 1 127 ? 2.775 0.501 -6.159 1.00 98.50 127 THR A C 1
ATOM 1002 O O . THR A 1 127 ? 2.621 -0.580 -6.719 1.00 98.50 127 THR A O 1
ATOM 1005 N N . ALA A 1 128 ? 2.819 0.630 -4.835 1.00 98.62 128 ALA A N 1
ATOM 1006 C CA . ALA A 1 128 ? 2.436 -0.414 -3.897 1.00 98.62 128 ALA A CA 1
ATOM 1007 C C . ALA A 1 128 ? 1.337 0.076 -2.948 1.00 98.62 128 ALA A C 1
ATOM 1009 O O . ALA A 1 128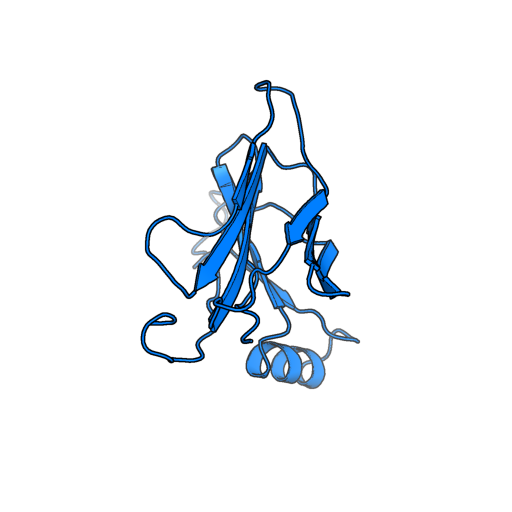 ? 1.244 1.268 -2.639 1.00 98.62 128 ALA A O 1
ATOM 1010 N N . TRP A 1 129 ? 0.502 -0.854 -2.488 1.00 98.56 129 TRP A N 1
ATOM 1011 C CA . TRP A 1 129 ? -0.686 -0.601 -1.679 1.00 98.56 129 TRP A CA 1
ATOM 1012 C C . TRP A 1 129 ? -0.775 -1.591 -0.526 1.00 98.56 129 TRP A C 1
ATOM 1014 O O . TRP A 1 129 ? -0.740 -2.807 -0.732 1.00 98.56 129 TRP A O 1
ATOM 1024 N N . THR A 1 130 ? -0.985 -1.080 0.682 1.00 98.44 130 THR A N 1
ATOM 1025 C CA . THR A 1 130 ? -1.344 -1.923 1.824 1.00 98.44 130 THR A CA 1
ATOM 1026 C C . THR A 1 130 ? -2.827 -2.288 1.765 1.00 98.44 130 THR A C 1
ATOM 1028 O O . THR A 1 130 ? -3.657 -1.530 1.248 1.00 98.44 130 THR A O 1
ATOM 1031 N N . ASN A 1 131 ? -3.189 -3.413 2.383 1.00 97.69 131 ASN A N 1
ATOM 1032 C CA . ASN A 1 131 ? -4.576 -3.636 2.783 1.00 97.69 131 ASN A CA 1
ATOM 1033 C C . ASN A 1 131 ? -5.008 -2.589 3.827 1.00 97.69 131 ASN A C 1
ATOM 1035 O O . ASN A 1 131 ? -4.172 -1.945 4.472 1.00 97.69 131 ASN A O 1
ATOM 1039 N N . ALA A 1 132 ? -6.319 -2.380 3.955 1.00 96.75 132 ALA A N 1
ATOM 1040 C CA . ALA A 1 132 ? -6.862 -1.418 4.904 1.00 96.75 132 ALA A CA 1
ATOM 1041 C C . ALA A 1 132 ? -6.777 -1.956 6.337 1.00 96.75 132 ALA A C 1
ATOM 1043 O O . ALA A 1 132 ? -7.213 -3.072 6.615 1.00 96.75 132 ALA A O 1
ATOM 1044 N N . ILE A 1 133 ? -6.258 -1.135 7.245 1.00 95.75 133 ILE A N 1
ATOM 1045 C CA . ILE A 1 133 ? -6.370 -1.343 8.685 1.00 95.75 133 ILE A CA 1
ATOM 1046 C C . ILE A 1 133 ? -7.670 -0.675 9.116 1.00 95.75 133 ILE A C 1
ATOM 1048 O O . ILE A 1 133 ? -7.826 0.534 8.958 1.00 95.75 133 ILE A O 1
ATOM 1052 N N . HIS A 1 134 ? -8.618 -1.468 9.599 1.00 94.19 134 HIS A N 1
ATOM 1053 C CA . HIS A 1 134 ? -9.890 -0.971 10.119 1.00 94.19 134 HIS A CA 1
ATOM 1054 C C . HIS A 1 134 ? -9.725 -0.525 11.577 1.00 94.19 134 HIS A C 1
ATOM 1056 O O . HIS A 1 134 ? -9.030 -1.209 12.331 1.00 94.19 134 HIS A O 1
ATOM 1062 N N . LEU A 1 135 ? -10.351 0.602 11.933 1.00 92.56 135 LEU A N 1
ATOM 1063 C CA . LEU A 1 135 ? -10.245 1.274 13.236 1.00 92.56 135 LEU A CA 1
ATOM 1064 C C . LEU A 1 135 ? -11.546 1.174 14.034 1.00 92.56 135 LEU A C 1
ATOM 1066 O O . LEU A 1 135 ? -12.615 1.030 13.392 1.00 92.56 135 LEU A O 1
#

pLDDT: mean 94.84, std 4.24, range [81.06, 98.75]

Sequence (135 aa):
MLRKGKRITAVAADDNHNEGFFDDACGGYIVVRADRLSHEEILKNMISGNYYSSAGPEIYGWGIKDQTAWVECSPVYRIDFIAGNHINDGRALVCGSYKGTLQRGEYELRGDEAYIRVQVSDRYGRTAWTNAIHL

Secondary structure (DSSP, 8-state):
-GGGT--------------SSS--TTSSEEEE--SSSSHHHHHHHHHHT-EEEESS--EEEEEEETTEEEEEEEEESEEEEEESSSTT-SEEEE-SSTT--EEEEEEE--S--SEEEEEEE-TTS-EEEEPPEE-

Mean predicted aligned error: 3.5 Å

Nearest PDB structures (foldseek):
  2rbl-assembly2_M  TM=4.795E-01  e=1.762E-01  Homo sapiens
  2ibb-assembly1_A  TM=4.838E-01  e=4.951E-01  Drosophila melanogaster
  2ibg-assembly4_D  TM=4.785E-01  e=4.206E-01  Drosophila melanogaster
  7mrn-asse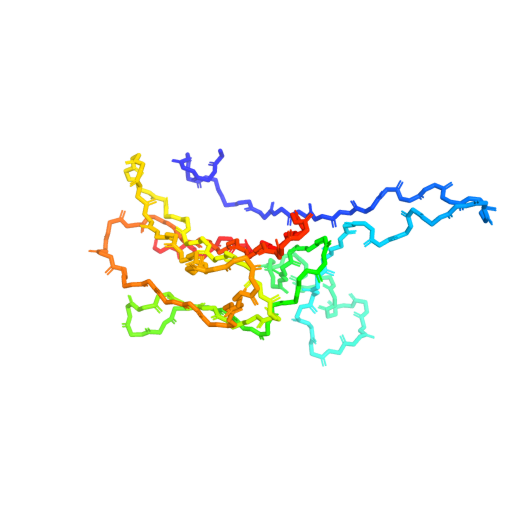mbly1_A  TM=4.336E-01  e=1.551E+00  Mus musculus
  7quz-assembly2_DDD  TM=3.916E-01  e=4.128E+00  Paenibacillus illinoisensis

Radius of gyration: 15.93 Å; Cα contacts (8 Å, |Δi|>4): 281; chains: 1; bounding box: 35×42×47 Å

Solvent-accessible surface area (backbone atoms only — not comparable to full-atom values): 7740 Å² total; per-residue (Å²): 103,60,88,75,73,45,91,71,75,78,79,35,66,41,84,57,78,63,88,79,87,60,91,45,70,74,57,16,33,64,54,69,68,42,98,49,100,43,74,66,43,44,50,54,20,59,76,73,50,39,39,34,22,23,37,71,50,49,73,81,45,69,52,73,55,94,65,27,36,39,39,31,36,47,79,16,30,34,40,36,42,47,42,38,55,64,87,95,52,62,48,76,50,68,46,96,45,94,86,42,64,41,42,67,51,76,46,76,63,88,82,69,49,49,24,41,29,43,37,39,25,32,87,85,69,31,36,22,35,48,46,66,49,75,98